Protein AF-A0A9X1XI75-F1 (afdb_monomer)

Radius of gyration: 16.12 Å; Cα contacts (8 Å, |Δi|>4): 250; chains: 1; bounding box: 49×29×41 Å

Foldseek 3Di:
DQVLLLVLFVQLQVQFPVVCCVVPVWTHHPNVSSVVSSVVSSCVSQVWDCDPPNFWTAHDPPGPAHWIKGWPDKDWAIPPDADQDWDDDPVVGDTDTAGATKIKTKMWIWHPDDDVNDIDIDIDIDMDGDDD

pLDDT: mean 87.55, std 10.11, range [53.0, 95.38]

Organism: NCBI:txid2878389

Sequence (132 aa):
MKNNLEFALHDSSLNIDVNKFLETGKVYFNKTAAASQFDSSLKYNFKLKDSKKQVDYDPQQGNFFKHPMKVLMIDYVDDSVPYPRIYTNAIYGINQTLYGPSALALIETKSSLPFIGKERTIRRFAVYEYKK

Structure (mmCIF, N/CA/C/O backbone):
data_AF-A0A9X1XI75-F1
#
_entry.id   AF-A0A9X1XI75-F1
#
loop_
_atom_site.group_PDB
_atom_site.id
_atom_site.type_symbol
_atom_site.label_atom_id
_atom_site.label_alt_id
_atom_site.label_comp_id
_atom_site.label_asym_id
_atom_site.label_entity_id
_atom_site.label_seq_id
_atom_site.pdbx_PDB_ins_code
_atom_site.Cartn_x
_atom_site.Cartn_y
_atom_site.Cartn_z
_atom_site.occupancy
_atom_site.B_iso_or_equiv
_atom_site.auth_seq_id
_atom_site.auth_comp_id
_atom_site.auth_asym_id
_atom_site.auth_atom_id
_atom_site.pdbx_PDB_model_num
ATOM 1 N N . MET A 1 1 ? -13.760 8.282 1.962 1.00 59.44 1 MET A N 1
ATOM 2 C CA . MET A 1 1 ? -12.819 7.141 2.093 1.00 59.44 1 MET A CA 1
ATOM 3 C C . MET A 1 1 ? -12.023 6.898 0.822 1.00 59.44 1 MET A C 1
ATOM 5 O O . MET A 1 1 ? -10.810 6.859 0.932 1.00 59.44 1 MET A O 1
ATOM 9 N N . LYS A 1 2 ? -12.661 6.754 -0.355 1.00 59.75 2 LYS A N 1
ATOM 10 C CA . LYS A 1 2 ? -11.951 6.495 -1.624 1.00 59.75 2 LYS A CA 1
ATOM 11 C C . LYS A 1 2 ? -10.847 7.530 -1.897 1.00 59.75 2 LYS A C 1
ATOM 13 O O . LYS A 1 2 ? -9.692 7.146 -1.985 1.00 59.75 2 LYS A O 1
ATOM 18 N N . ASN A 1 3 ? -11.198 8.815 -1.877 1.00 80.00 3 ASN A N 1
ATOM 19 C CA . ASN A 1 3 ? -10.272 9.891 -2.240 1.00 80.00 3 ASN A CA 1
ATOM 20 C C . ASN A 1 3 ? -9.065 9.979 -1.290 1.00 80.00 3 ASN A C 1
ATOM 22 O O . ASN A 1 3 ? -7.944 10.117 -1.742 1.00 80.00 3 ASN A O 1
ATOM 26 N N . ASN A 1 4 ? -9.267 9.821 0.021 1.00 87.94 4 ASN A N 1
ATOM 27 C CA . ASN A 1 4 ? -8.182 9.924 1.006 1.00 87.94 4 ASN A CA 1
ATOM 28 C C . ASN A 1 4 ? -7.150 8.790 0.876 1.00 87.94 4 ASN A C 1
ATOM 30 O O . ASN A 1 4 ? -5.964 9.017 1.100 1.00 87.94 4 ASN A O 1
ATOM 34 N N . LEU A 1 5 ? -7.600 7.580 0.517 1.00 91.19 5 LEU A N 1
ATOM 35 C CA . LEU A 1 5 ? -6.706 6.451 0.254 1.00 91.19 5 LEU A CA 1
ATOM 36 C C . LEU A 1 5 ? -5.983 6.618 -1.088 1.00 91.19 5 LEU A C 1
ATOM 38 O O . LEU A 1 5 ? -4.792 6.350 -1.170 1.00 91.19 5 LEU A O 1
ATOM 42 N N . GLU A 1 6 ? -6.685 7.100 -2.116 1.00 91.69 6 GLU A N 1
ATOM 43 C CA . GLU A 1 6 ? -6.084 7.421 -3.417 1.00 91.69 6 GLU A CA 1
ATOM 44 C C . GLU A 1 6 ? -5.026 8.529 -3.300 1.00 91.69 6 GLU A C 1
ATOM 46 O O . GLU A 1 6 ? -3.964 8.394 -3.893 1.00 91.69 6 GLU A O 1
ATOM 51 N N . PHE A 1 7 ? -5.246 9.564 -2.480 1.00 92.69 7 PHE A N 1
ATOM 52 C CA . PHE A 1 7 ? -4.231 10.589 -2.204 1.00 92.69 7 PHE A CA 1
ATOM 53 C C . PHE A 1 7 ? -3.013 10.027 -1.468 1.00 92.69 7 PHE A C 1
ATOM 55 O O . PHE A 1 7 ? -1.884 10.339 -1.828 1.00 92.69 7 PHE A O 1
ATOM 62 N N . ALA A 1 8 ? -3.217 9.150 -0.480 1.00 93.56 8 ALA A N 1
ATOM 63 C CA . ALA A 1 8 ? -2.091 8.503 0.193 1.00 93.56 8 ALA A CA 1
ATOM 64 C C . ALA A 1 8 ? -1.278 7.616 -0.768 1.00 93.56 8 ALA A C 1
ATOM 66 O O . ALA A 1 8 ? -0.052 7.581 -0.690 1.00 93.56 8 ALA A O 1
ATOM 67 N N . LEU A 1 9 ? -1.950 6.927 -1.698 1.00 94.56 9 LEU A N 1
ATOM 68 C CA . LEU A 1 9 ? -1.295 6.150 -2.751 1.00 94.56 9 LEU A CA 1
ATOM 69 C C . LEU A 1 9 ? -0.560 7.030 -3.763 1.00 94.56 9 LEU A C 1
ATOM 71 O O . LEU A 1 9 ? 0.551 6.679 -4.147 1.00 94.56 9 LEU A O 1
ATOM 75 N N . HIS A 1 10 ? -1.146 8.159 -4.159 1.00 94.31 10 HIS A N 1
ATOM 76 C CA . HIS A 1 10 ? -0.499 9.152 -5.015 1.00 94.31 10 HIS A CA 1
ATOM 77 C C . HIS A 1 10 ? 0.819 9.633 -4.397 1.00 94.31 10 HIS A C 1
ATOM 79 O O . HIS A 1 10 ? 1.871 9.511 -5.015 1.00 94.31 10 HIS A O 1
ATOM 85 N N . ASP A 1 11 ? 0.790 10.122 -3.155 1.00 93.56 11 ASP A N 1
ATOM 86 C CA . ASP A 1 11 ? 1.995 10.652 -2.502 1.00 93.56 11 ASP A CA 1
ATOM 87 C C . ASP A 1 11 ? 3.062 9.569 -2.338 1.00 93.56 11 ASP A C 1
ATOM 89 O O . ASP A 1 11 ? 4.256 9.800 -2.530 1.00 93.56 11 ASP A O 1
ATOM 93 N N . SER A 1 12 ? 2.620 8.355 -2.011 1.00 94.69 12 SER A N 1
ATOM 94 C CA . SER A 1 12 ? 3.483 7.189 -1.918 1.00 94.69 12 SER A CA 1
ATOM 95 C C . SER A 1 12 ? 4.158 6.863 -3.250 1.00 94.69 12 SER A C 1
ATOM 97 O O . SER A 1 12 ? 5.363 6.599 -3.271 1.00 94.69 12 SER A O 1
ATOM 99 N N . SER A 1 13 ? 3.418 6.933 -4.360 1.00 93.38 13 SER A N 1
ATOM 100 C CA . SER A 1 13 ? 3.926 6.569 -5.681 1.00 93.38 13 SER A CA 1
ATOM 101 C C . SER A 1 13 ? 5.037 7.504 -6.165 1.00 93.38 13 SER A C 1
ATOM 103 O O . SER A 1 13 ? 5.889 7.076 -6.934 1.00 93.38 13 SER A O 1
ATOM 105 N N . LEU A 1 14 ? 5.101 8.746 -5.674 1.00 93.25 14 LEU A N 1
ATOM 106 C CA . LEU A 1 14 ? 6.177 9.687 -6.012 1.00 93.25 14 LEU A CA 1
ATOM 107 C C . LEU A 1 14 ? 7.573 9.209 -5.573 1.00 93.25 14 LEU A C 1
ATOM 109 O O . LEU A 1 14 ? 8.580 9.716 -6.065 1.00 93.25 14 LEU A O 1
ATOM 113 N N . ASN A 1 15 ? 7.655 8.221 -4.677 1.00 94.50 15 ASN A N 1
ATOM 114 C CA . ASN A 1 15 ? 8.915 7.663 -4.191 1.00 94.50 15 ASN A CA 1
ATOM 115 C C . ASN A 1 15 ? 9.478 6.621 -5.163 1.00 94.50 15 ASN A C 1
ATOM 117 O O . ASN A 1 15 ? 9.458 5.410 -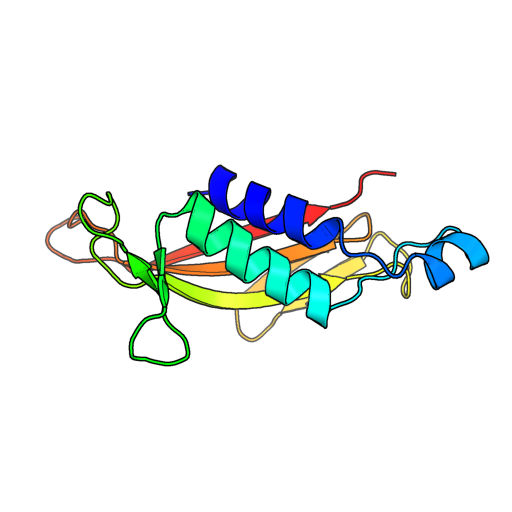4.911 1.00 94.50 15 ASN A O 1
ATOM 121 N N . ILE A 1 16 ? 10.002 7.111 -6.282 1.00 93.69 16 ILE A N 1
ATOM 122 C CA . ILE A 1 16 ? 10.681 6.300 -7.291 1.00 93.69 16 ILE A CA 1
ATOM 123 C C . ILE A 1 16 ? 12.197 6.271 -7.059 1.00 93.69 16 ILE A C 1
ATOM 125 O O . ILE A 1 16 ? 12.784 7.185 -6.482 1.00 93.69 16 ILE A O 1
ATOM 129 N N . ASP A 1 17 ? 12.843 5.210 -7.525 1.00 93.81 17 ASP A N 1
ATOM 130 C CA . ASP A 1 17 ? 14.293 5.124 -7.645 1.00 93.81 17 ASP A CA 1
ATOM 131 C C . ASP A 1 17 ? 14.738 6.015 -8.810 1.00 93.81 17 ASP A C 1
ATOM 133 O O . ASP A 1 17 ? 14.669 5.638 -9.984 1.00 93.81 17 ASP A O 1
ATOM 137 N N . VAL A 1 18 ? 15.149 7.236 -8.464 1.00 91.31 18 VAL A N 1
ATOM 138 C CA . VAL A 1 18 ? 15.540 8.271 -9.427 1.00 91.31 18 VAL A CA 1
ATOM 139 C C . VAL A 1 18 ? 16.714 7.811 -10.290 1.00 91.31 18 VAL A C 1
ATOM 141 O O . VAL A 1 18 ? 16.714 8.079 -11.488 1.00 91.31 18 VAL A O 1
ATOM 144 N N . ASN A 1 19 ? 17.673 7.071 -9.728 1.00 92.44 19 ASN A N 1
ATOM 145 C CA . ASN A 1 19 ? 18.836 6.605 -10.484 1.00 92.44 19 ASN A CA 1
ATOM 146 C C . ASN A 1 19 ? 18.401 5.628 -11.582 1.00 92.44 19 ASN A C 1
ATOM 148 O O . ASN A 1 19 ? 18.708 5.837 -12.755 1.00 92.44 19 ASN A O 1
ATOM 152 N N . LYS A 1 20 ? 17.579 4.629 -11.235 1.00 90.88 20 LYS A N 1
ATOM 153 C CA . LYS A 1 20 ? 17.040 3.687 -12.231 1.00 90.88 20 LYS A CA 1
ATOM 154 C C . LYS A 1 20 ? 16.151 4.363 -13.266 1.00 90.88 20 LYS A C 1
ATOM 156 O O . LYS A 1 20 ? 16.166 3.969 -14.435 1.00 90.88 20 LYS A O 1
ATOM 161 N N . PHE A 1 21 ? 15.368 5.355 -12.850 1.00 90.19 21 PHE A N 1
ATOM 162 C CA . PHE A 1 21 ? 14.525 6.109 -13.770 1.00 90.19 21 PHE A CA 1
ATOM 163 C C . PHE A 1 21 ? 15.364 6.871 -14.802 1.00 90.19 21 PHE A C 1
ATOM 165 O O . PHE A 1 21 ? 15.074 6.784 -15.992 1.00 90.19 21 PHE A O 1
ATOM 172 N N . LEU A 1 22 ? 16.433 7.549 -14.375 1.00 92.12 22 LEU A N 1
ATOM 173 C CA . LEU A 1 22 ? 17.332 8.281 -15.275 1.00 92.12 22 LEU A CA 1
ATOM 174 C C . LEU A 1 22 ? 18.083 7.357 -16.245 1.00 92.12 22 LEU A C 1
ATOM 176 O O . LEU A 1 22 ? 18.310 7.734 -17.391 1.00 92.12 22 LEU A O 1
ATOM 180 N N . GLU A 1 23 ? 18.436 6.146 -15.812 1.00 92.69 23 GLU A N 1
ATOM 181 C CA . GLU A 1 23 ? 19.152 5.170 -16.644 1.00 92.69 23 GLU A CA 1
ATOM 182 C C . GLU A 1 23 ? 18.257 4.476 -17.678 1.00 92.69 23 GLU A C 1
ATOM 184 O O . GLU A 1 23 ? 18.697 4.176 -18.787 1.00 92.69 23 GLU A O 1
ATOM 189 N N . THR A 1 24 ? 17.006 4.177 -17.318 1.00 90.75 24 THR A N 1
ATOM 190 C CA . THR A 1 24 ? 16.149 3.273 -18.109 1.00 90.75 24 THR A CA 1
ATOM 191 C C . THR A 1 24 ? 14.884 3.924 -18.661 1.00 90.75 24 THR A C 1
ATOM 193 O O . THR A 1 24 ? 14.199 3.313 -19.483 1.00 90.75 24 THR A O 1
ATOM 196 N N . GLY A 1 25 ? 14.526 5.119 -18.183 1.00 89.81 25 GLY A N 1
ATOM 197 C CA . GLY A 1 25 ? 13.238 5.766 -18.447 1.00 89.81 25 GLY A CA 1
ATOM 198 C C . GLY A 1 25 ? 12.030 5.016 -17.869 1.00 89.81 25 GLY A C 1
ATOM 199 O O . GLY A 1 25 ? 10.891 5.323 -18.218 1.00 89.81 25 GLY A O 1
ATOM 200 N N . LYS A 1 26 ? 12.257 4.004 -17.022 1.00 91.75 26 LYS A N 1
ATOM 201 C CA . LYS A 1 26 ? 11.226 3.135 -16.441 1.00 91.75 26 LYS A CA 1
ATOM 202 C C . LYS A 1 26 ? 11.002 3.459 -14.971 1.00 91.75 26 LYS A C 1
ATOM 204 O O . LYS A 1 26 ? 11.941 3.775 -14.241 1.00 91.75 26 LYS A O 1
ATOM 209 N N . VAL A 1 27 ? 9.756 3.340 -14.523 1.00 92.50 27 VAL A N 1
ATOM 210 C CA . VAL A 1 27 ? 9.392 3.618 -13.130 1.00 92.50 27 VAL A CA 1
ATOM 211 C C . VAL A 1 27 ? 9.710 2.408 -12.258 1.00 92.50 27 VAL A C 1
ATOM 213 O O . VAL A 1 27 ? 9.111 1.346 -12.419 1.00 92.50 27 VAL A O 1
ATOM 216 N N . TYR A 1 28 ? 10.611 2.593 -11.293 1.00 94.56 28 TYR A N 1
ATOM 217 C CA . TYR A 1 28 ? 10.890 1.642 -10.217 1.00 94.56 28 TYR A CA 1
ATOM 218 C C . TYR A 1 28 ? 10.610 2.304 -8.876 1.00 94.56 28 TYR A C 1
ATOM 220 O O . TYR A 1 28 ? 11.089 3.405 -8.635 1.00 94.56 28 TYR A O 1
ATOM 228 N N . PHE A 1 29 ? 9.857 1.653 -7.991 1.00 94.12 29 PHE A N 1
ATOM 229 C CA . PHE A 1 29 ? 9.525 2.224 -6.684 1.00 94.12 29 PHE A CA 1
ATOM 230 C C . PHE A 1 29 ? 10.601 1.916 -5.643 1.00 94.12 29 PHE A C 1
ATOM 232 O O . PHE A 1 29 ? 11.013 0.762 -5.484 1.00 94.12 29 PHE A O 1
ATOM 239 N N . ASN A 1 30 ? 10.979 2.918 -4.847 1.00 94.88 30 ASN A N 1
ATOM 240 C CA . ASN A 1 30 ? 11.671 2.672 -3.588 1.00 94.88 30 ASN A CA 1
ATOM 241 C C . ASN A 1 30 ? 10.629 2.240 -2.550 1.00 94.88 30 ASN A C 1
ATOM 243 O O . ASN A 1 30 ? 10.038 3.072 -1.868 1.00 94.88 30 ASN A O 1
ATOM 247 N N . LYS A 1 31 ? 10.386 0.928 -2.446 1.00 92.19 31 LYS A N 1
ATOM 248 C CA . LYS A 1 31 ? 9.289 0.367 -1.637 1.00 92.19 31 LYS A CA 1
ATOM 249 C C . LYS A 1 31 ? 9.331 0.800 -0.170 1.00 92.19 31 LYS A C 1
ATOM 251 O O . LYS A 1 31 ? 8.280 1.030 0.415 1.00 92.19 31 LYS A O 1
ATOM 256 N N . THR A 1 32 ? 10.520 0.948 0.412 1.00 93.19 32 THR A N 1
ATOM 257 C CA . THR A 1 32 ? 10.673 1.381 1.808 1.00 93.19 32 THR A CA 1
ATOM 258 C C . THR A 1 32 ? 10.269 2.844 1.984 1.00 93.19 32 THR A C 1
ATOM 260 O O . THR A 1 32 ? 9.466 3.159 2.863 1.00 93.19 32 THR A O 1
ATOM 263 N N . ALA A 1 33 ? 10.780 3.737 1.129 1.00 93.69 33 ALA A N 1
ATOM 264 C CA . ALA A 1 33 ? 10.422 5.156 1.169 1.00 93.69 33 ALA A CA 1
ATOM 265 C C . ALA A 1 33 ? 8.940 5.369 0.828 1.00 93.69 33 ALA A C 1
ATOM 267 O O . ALA A 1 33 ? 8.235 6.090 1.532 1.00 93.69 33 ALA A O 1
ATOM 268 N N . ALA A 1 34 ? 8.446 4.666 -0.192 1.00 94.19 34 ALA A N 1
ATOM 269 C CA . ALA A 1 34 ? 7.053 4.701 -0.604 1.00 94.19 34 ALA A CA 1
ATOM 270 C C . ALA A 1 34 ? 6.118 4.248 0.525 1.00 94.19 34 ALA A C 1
ATOM 272 O O . ALA A 1 34 ? 5.128 4.932 0.791 1.00 94.19 34 ALA A O 1
ATOM 273 N N . ALA A 1 35 ? 6.436 3.151 1.223 1.00 93.25 35 ALA A N 1
ATOM 274 C CA . ALA A 1 35 ? 5.622 2.656 2.333 1.00 93.25 35 ALA A CA 1
ATOM 275 C C . ALA A 1 35 ? 5.604 3.635 3.517 1.00 93.25 35 ALA A C 1
ATOM 277 O O . ALA A 1 35 ? 4.547 3.873 4.098 1.00 93.25 35 ALA A O 1
ATOM 278 N N . SER A 1 36 ? 6.746 4.254 3.833 1.00 93.44 36 SER A N 1
ATOM 279 C CA . SER A 1 36 ? 6.840 5.291 4.872 1.00 93.44 36 SER A CA 1
ATOM 280 C C . SER A 1 36 ? 6.013 6.539 4.524 1.00 93.44 36 SER A C 1
ATOM 282 O O . SER A 1 36 ? 5.279 7.078 5.360 1.00 93.44 36 SER A O 1
ATOM 284 N N . GLN A 1 37 ? 6.064 6.970 3.260 1.00 94.88 37 GLN A N 1
ATOM 285 C CA . GLN A 1 37 ? 5.257 8.091 2.783 1.00 94.88 37 GLN A CA 1
ATOM 286 C C . GLN A 1 37 ? 3.765 7.751 2.781 1.00 94.88 37 GLN A C 1
ATOM 288 O O . GLN A 1 37 ? 2.952 8.578 3.185 1.00 94.88 37 GLN A O 1
ATOM 293 N N . PHE A 1 38 ? 3.397 6.531 2.378 1.00 94.75 38 PHE A N 1
ATOM 294 C CA . PHE A 1 38 ? 2.014 6.066 2.450 1.00 94.75 38 PHE A CA 1
ATOM 295 C C . PHE A 1 38 ? 1.490 6.113 3.883 1.00 94.75 38 PHE A C 1
ATOM 297 O O . PHE A 1 38 ? 0.418 6.659 4.117 1.00 94.75 38 PHE A O 1
ATOM 304 N N . ASP A 1 39 ? 2.248 5.567 4.836 1.00 93.06 39 ASP A N 1
ATOM 305 C CA . ASP A 1 39 ? 1.911 5.563 6.260 1.00 93.06 39 ASP A CA 1
ATOM 306 C C . ASP A 1 39 ? 1.663 6.989 6.784 1.00 93.06 39 ASP A C 1
ATOM 308 O O . ASP A 1 39 ? 0.641 7.270 7.421 1.00 93.06 39 ASP A O 1
ATOM 312 N N . SER A 1 40 ? 2.550 7.918 6.423 1.00 92.81 40 SER A N 1
ATOM 313 C CA . SER A 1 40 ? 2.452 9.333 6.790 1.00 92.81 40 SER A CA 1
ATOM 314 C C . SER A 1 40 ? 1.228 10.017 6.165 1.00 92.81 40 SER A C 1
ATOM 316 O O . SER A 1 40 ? 0.419 10.617 6.883 1.00 92.81 40 SER A O 1
ATOM 318 N N . SER A 1 41 ? 1.036 9.887 4.848 1.00 92.88 41 SER A N 1
ATOM 319 C CA . SER A 1 41 ? -0.106 10.478 4.138 1.00 92.88 41 SER A CA 1
ATOM 320 C C . SER A 1 41 ? -1.434 9.854 4.567 1.00 92.88 41 SER A C 1
ATOM 322 O O . SER A 1 41 ? -2.433 10.562 4.696 1.00 92.88 41 SER A O 1
ATOM 324 N N . LEU A 1 42 ? -1.475 8.550 4.856 1.00 91.75 42 LEU A N 1
ATOM 325 C CA . LEU A 1 42 ? -2.673 7.875 5.354 1.00 91.75 42 LEU A CA 1
ATOM 326 C C . LEU A 1 42 ? -3.066 8.419 6.731 1.00 91.75 42 LEU A C 1
ATOM 328 O O . LEU A 1 42 ? -4.228 8.789 6.931 1.00 91.75 42 LEU A O 1
ATOM 332 N N . LYS A 1 43 ? -2.104 8.528 7.658 1.00 91.75 43 LYS A N 1
ATOM 333 C CA . LYS A 1 43 ? -2.335 9.112 8.987 1.00 91.75 43 LYS A CA 1
ATOM 334 C C . LYS A 1 43 ? -2.822 10.552 8.897 1.00 91.75 43 LYS A C 1
ATOM 336 O O . LYS A 1 43 ? -3.792 10.902 9.571 1.00 91.75 43 LYS A O 1
ATOM 341 N N . TYR A 1 44 ? -2.218 11.357 8.028 1.00 90.88 44 TYR A N 1
ATOM 342 C CA . TYR A 1 44 ? -2.636 12.738 7.801 1.00 90.88 44 TYR A CA 1
ATOM 343 C C . TYR A 1 44 ? -4.062 12.823 7.227 1.00 90.88 44 TYR A C 1
ATOM 345 O O . TYR A 1 44 ? -4.949 13.431 7.833 1.00 90.88 44 TYR A O 1
ATOM 353 N N . ASN A 1 45 ? -4.323 12.135 6.112 1.00 88.81 45 ASN A N 1
ATOM 354 C CA . ASN A 1 45 ? -5.590 12.219 5.377 1.00 88.81 45 ASN A CA 1
ATOM 355 C C . ASN A 1 45 ? -6.780 11.654 6.158 1.00 88.81 45 ASN A C 1
ATOM 357 O O . ASN A 1 45 ? -7.916 12.105 5.988 1.00 88.81 45 ASN A O 1
ATOM 361 N N . PHE A 1 46 ? -6.549 10.643 6.994 1.00 87.56 46 PHE A N 1
ATOM 362 C CA . PHE A 1 46 ? -7.593 10.034 7.813 1.00 87.56 46 PHE A CA 1
ATOM 363 C C . PHE A 1 46 ? -7.585 10.514 9.263 1.00 87.56 46 PHE A C 1
ATOM 365 O O . PHE A 1 46 ? -8.411 10.023 10.028 1.00 87.56 46 PHE A O 1
ATOM 372 N N . LYS A 1 47 ? -6.720 11.469 9.642 1.00 89.44 47 LYS A N 1
ATOM 373 C CA . LYS A 1 47 ? -6.534 11.930 11.032 1.00 89.44 47 LYS A CA 1
ATOM 374 C C . LYS A 1 47 ? -6.394 10.752 11.993 1.00 89.44 47 LYS A C 1
ATOM 376 O O . LYS A 1 47 ? -7.196 10.576 12.919 1.00 89.44 47 LYS A O 1
ATOM 381 N N . LEU A 1 48 ? -5.419 9.900 11.711 1.00 89.38 48 LEU A N 1
ATOM 382 C CA . LEU A 1 48 ? -5.118 8.713 12.496 1.00 89.38 48 LEU A CA 1
ATOM 383 C C . LEU A 1 48 ? -3.854 8.933 13.330 1.00 89.38 48 LEU A C 1
ATOM 385 O O . LEU A 1 48 ? -3.071 9.855 13.099 1.00 89.38 48 LEU A O 1
ATOM 389 N N . LYS A 1 49 ? -3.669 8.075 14.320 1.00 89.38 49 LYS A N 1
ATOM 390 C CA . LYS A 1 49 ? -2.445 7.944 15.107 1.00 89.38 49 LYS A CA 1
ATOM 391 C C . LYS A 1 49 ? -2.088 6.471 15.213 1.00 89.38 49 LYS A C 1
ATOM 393 O O . LYS A 1 49 ? -2.953 5.611 15.037 1.00 89.38 49 LYS A O 1
ATOM 398 N N . ASP A 1 50 ? -0.835 6.193 15.528 1.00 85.75 50 ASP A N 1
ATOM 399 C CA . ASP A 1 50 ? -0.396 4.823 15.762 1.00 85.75 50 ASP A CA 1
ATOM 400 C C . ASP A 1 50 ? -1.209 4.209 16.907 1.00 85.75 50 ASP A C 1
ATOM 402 O O . ASP A 1 50 ? -1.402 4.829 17.963 1.00 85.75 50 ASP A O 1
ATOM 406 N N . SER A 1 51 ? -1.740 3.007 16.681 1.00 80.88 51 SER A N 1
ATOM 407 C CA . SER A 1 51 ? -2.388 2.255 17.747 1.00 80.88 51 SER A CA 1
ATOM 408 C C . SER A 1 51 ? -1.336 1.602 18.636 1.00 80.88 51 SER A C 1
ATOM 410 O O . SER A 1 51 ? -0.217 1.296 18.223 1.00 80.88 51 SER A O 1
ATOM 412 N N . LYS A 1 52 ? -1.723 1.289 19.874 1.00 69.06 52 LYS A N 1
ATOM 413 C CA . LYS A 1 52 ? -0.910 0.437 20.761 1.00 69.06 52 LYS A CA 1
ATOM 414 C C . LYS A 1 52 ? -0.766 -0.995 20.225 1.00 69.06 52 LYS A C 1
ATOM 416 O O . LYS A 1 52 ? 0.076 -1.746 20.708 1.00 69.06 52 LYS A O 1
ATOM 421 N N . LYS A 1 53 ? -1.600 -1.387 19.256 1.00 64.25 53 LYS A N 1
ATOM 422 C CA . LYS A 1 53 ? -1.481 -2.640 18.507 1.00 64.25 53 LYS A CA 1
ATOM 423 C C . LYS A 1 53 ? -0.716 -2.345 17.216 1.00 64.25 53 LYS A C 1
ATOM 425 O O . LYS A 1 53 ? -1.206 -1.579 16.400 1.00 64.25 53 LYS A O 1
ATOM 430 N N . GLN A 1 54 ? 0.446 -2.975 17.031 1.00 53.00 54 GLN A N 1
ATOM 431 C CA . GLN A 1 54 ? 1.444 -2.700 15.975 1.00 53.00 54 GLN A CA 1
ATOM 432 C C . GLN A 1 54 ? 0.952 -2.715 14.507 1.00 53.00 54 GLN A C 1
ATOM 434 O O . GLN A 1 54 ? 1.742 -2.434 13.616 1.00 53.00 54 GLN A O 1
ATOM 439 N N . VAL A 1 55 ? -0.311 -3.048 14.228 1.00 60.41 55 VAL A N 1
ATOM 440 C CA . VAL A 1 55 ? -0.854 -3.224 12.863 1.00 60.41 55 VAL A CA 1
ATOM 441 C C . VAL A 1 55 ? -2.099 -2.355 12.614 1.00 60.41 55 VAL A C 1
ATOM 443 O O . VAL A 1 55 ? -2.691 -2.382 11.535 1.00 60.41 55 VAL A O 1
ATOM 446 N N . ASP A 1 56 ? -2.508 -1.573 13.615 1.00 79.62 56 ASP A N 1
ATOM 447 C CA . ASP A 1 56 ? -3.742 -0.798 13.585 1.00 79.62 56 ASP A CA 1
ATOM 448 C C . ASP A 1 56 ? -3.427 0.698 13.752 1.00 79.62 56 ASP A C 1
ATOM 450 O O . ASP A 1 56 ? -2.461 1.092 14.407 1.00 79.62 56 ASP A O 1
ATOM 454 N N . TYR A 1 57 ? -4.294 1.542 13.206 1.00 86.06 57 TYR A N 1
ATOM 455 C CA . TYR A 1 57 ? -4.286 2.982 13.415 1.00 86.06 57 TYR A CA 1
ATOM 456 C C . TYR A 1 57 ? -5.555 3.395 14.143 1.00 86.06 57 TYR A C 1
ATOM 458 O O . TYR A 1 57 ? -6.666 3.078 13.704 1.00 86.06 57 TYR A O 1
ATOM 466 N N . ASP A 1 58 ? -5.405 4.138 15.232 1.00 87.56 58 ASP A N 1
ATOM 467 C CA . ASP A 1 58 ? -6.545 4.658 15.974 1.00 87.56 58 ASP A CA 1
ATOM 468 C C . ASP A 1 58 ? -6.971 6.014 15.388 1.00 87.56 58 ASP A C 1
ATOM 470 O O . ASP A 1 58 ? -6.123 6.878 15.142 1.00 87.56 58 ASP A O 1
ATOM 474 N N . PRO A 1 59 ? -8.275 6.263 15.193 1.00 85.56 59 PRO A N 1
ATOM 475 C CA . PRO A 1 59 ? -8.759 7.597 14.871 1.00 85.56 59 PRO A CA 1
ATOM 476 C C . PRO A 1 59 ? -8.397 8.600 15.975 1.00 85.56 59 PRO A C 1
AT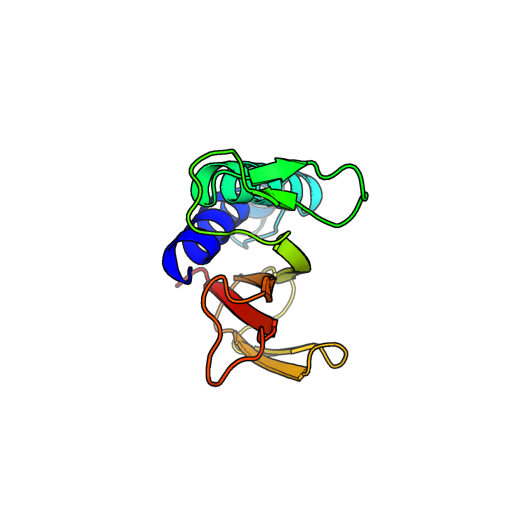OM 478 O O . PRO A 1 59 ? -8.493 8.309 17.171 1.00 85.56 59 PRO A O 1
ATOM 481 N N . GLN A 1 60 ? -7.990 9.806 15.585 1.00 86.00 60 GLN A N 1
ATOM 482 C CA .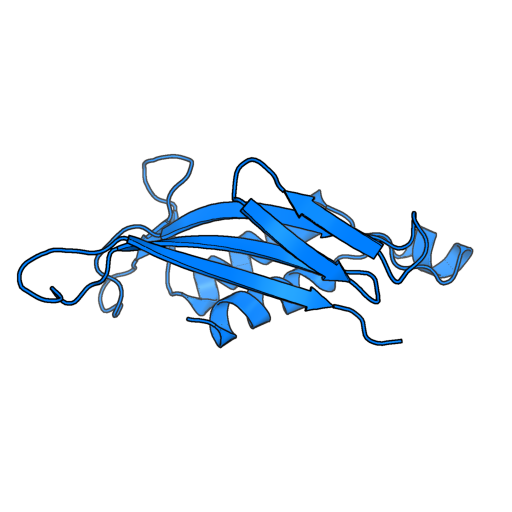 GLN A 1 60 ? -7.834 10.920 16.520 1.00 86.00 60 GLN A CA 1
ATOM 483 C C . GLN A 1 60 ? -9.197 11.370 17.081 1.00 86.00 60 GLN A C 1
ATOM 485 O O . GLN A 1 60 ? -10.256 11.056 16.533 1.00 86.00 60 GLN A O 1
ATOM 490 N N . GLN A 1 61 ? -9.190 12.115 18.191 1.00 77.12 61 GLN A N 1
ATOM 491 C CA . GLN A 1 61 ? -10.427 12.660 18.762 1.00 77.12 61 GLN A CA 1
ATOM 492 C C . GLN A 1 61 ? -11.131 13.597 17.764 1.00 77.12 61 GLN A C 1
ATOM 494 O O . GLN A 1 61 ? -10.482 14.332 17.024 1.00 77.12 61 GLN A O 1
ATOM 499 N N . GLY A 1 62 ? -12.466 13.554 17.732 1.00 73.50 62 GLY A N 1
ATOM 500 C CA . GLY A 1 62 ? -13.276 14.340 16.790 1.00 73.50 62 GLY A CA 1
ATOM 501 C C . GLY A 1 62 ? -13.322 13.783 15.361 1.00 73.50 62 GLY A C 1
ATOM 502 O O . GLY A 1 62 ? -13.841 14.442 14.462 1.00 73.50 62 GLY A O 1
ATOM 503 N N . ASN A 1 63 ? -12.790 12.580 15.129 1.00 77.75 63 ASN A N 1
ATOM 504 C CA . ASN A 1 63 ? -12.867 11.907 13.838 1.00 77.75 63 ASN A CA 1
ATOM 505 C C . ASN A 1 63 ? -14.250 11.265 13.610 1.00 77.75 63 ASN A C 1
ATOM 507 O O . ASN A 1 63 ? -14.916 10.816 14.543 1.00 77.75 63 ASN A O 1
ATOM 511 N N . PHE A 1 64 ? -14.672 11.194 12.347 1.00 76.25 64 PHE A N 1
ATOM 512 C CA . PHE A 1 64 ? -15.867 10.463 11.925 1.00 76.25 64 PHE A CA 1
ATOM 513 C C . PHE A 1 64 ? -15.733 8.946 12.150 1.00 76.25 64 PHE A C 1
ATOM 515 O O . PHE A 1 64 ? -16.718 8.252 12.431 1.00 76.25 64 PHE A O 1
ATOM 522 N N . PHE A 1 65 ? -14.515 8.412 12.025 1.00 79.69 65 PHE A N 1
ATOM 523 C CA . PHE A 1 65 ? -14.234 7.008 12.313 1.00 79.69 65 PHE A CA 1
ATOM 524 C C . PHE A 1 65 ? -14.171 6.781 13.823 1.00 79.69 65 PHE A C 1
ATOM 526 O O . PHE A 1 65 ? -13.450 7.477 14.532 1.00 79.69 65 PHE A O 1
ATOM 533 N N . LYS A 1 66 ? -14.922 5.787 14.307 1.00 81.75 66 LYS A N 1
ATOM 534 C CA . LYS A 1 66 ? -14.938 5.387 15.726 1.00 81.75 66 LYS A CA 1
ATOM 535 C C . LYS A 1 66 ? -14.121 4.131 16.014 1.00 81.75 66 LYS A C 1
ATOM 537 O O . LYS A 1 66 ? -13.941 3.764 17.170 1.00 81.75 66 LYS A O 1
ATOM 542 N N . HIS A 1 67 ? -13.648 3.465 14.966 1.00 86.06 67 HIS A N 1
ATOM 543 C CA . HIS A 1 67 ? -12.968 2.184 15.061 1.00 86.06 67 HIS A CA 1
ATOM 544 C C . HIS A 1 67 ? -11.576 2.260 14.442 1.00 86.06 67 HIS A C 1
ATOM 546 O O . HIS A 1 67 ? -11.372 3.060 13.524 1.00 86.06 67 HIS A O 1
ATOM 552 N N . PRO A 1 68 ? -10.643 1.406 14.897 1.00 88.25 68 PRO A N 1
ATOM 553 C CA . PRO A 1 68 ? -9.327 1.316 14.295 1.00 88.25 68 PRO A CA 1
ATOM 554 C C . PRO A 1 68 ? -9.401 1.026 12.794 1.00 88.25 68 PRO A C 1
ATOM 556 O O . PRO A 1 68 ? -10.299 0.321 12.312 1.00 88.25 68 PRO A O 1
ATOM 559 N N . MET A 1 69 ? -8.449 1.585 12.060 1.00 90.25 69 MET A N 1
ATOM 560 C CA . MET A 1 69 ? -8.207 1.280 10.658 1.00 90.25 69 MET A CA 1
ATOM 561 C C . MET A 1 69 ? -7.006 0.348 10.551 1.00 90.25 69 MET A C 1
ATOM 563 O O . MET A 1 69 ? -6.006 0.548 11.230 1.00 90.25 69 MET A O 1
ATOM 567 N N . LYS A 1 70 ? -7.097 -0.653 9.683 1.00 91.81 70 LYS A N 1
ATOM 568 C CA . LYS A 1 70 ? -6.020 -1.599 9.394 1.00 91.81 70 LYS A CA 1
ATOM 569 C C . LYS A 1 70 ? -5.592 -1.442 7.949 1.00 91.81 70 LYS A C 1
ATOM 571 O O . LYS A 1 70 ? -6.451 -1.362 7.070 1.00 91.81 70 LYS A O 1
ATOM 576 N N . VAL A 1 71 ? -4.290 -1.453 7.698 1.00 91.56 71 VAL A N 1
ATOM 577 C CA . VAL A 1 71 ? -3.747 -1.628 6.347 1.00 91.56 71 VAL A CA 1
ATOM 578 C C . VAL A 1 71 ? -3.507 -3.120 6.166 1.00 91.56 71 VAL A C 1
ATOM 580 O O . VAL A 1 71 ? -2.621 -3.697 6.784 1.00 91.56 71 VAL A O 1
ATOM 583 N N . LEU A 1 72 ? -4.350 -3.764 5.362 1.00 92.31 72 LEU A N 1
ATOM 584 C CA . LEU A 1 72 ? -4.259 -5.201 5.096 1.00 92.31 72 LEU A CA 1
ATOM 585 C C . LEU A 1 72 ? -3.192 -5.514 4.044 1.00 92.31 72 LEU A C 1
ATOM 587 O O . LEU A 1 72 ? -2.591 -6.588 4.051 1.00 92.31 72 LEU A O 1
ATOM 591 N N . MET A 1 73 ? -2.985 -4.586 3.114 1.00 92.69 73 MET A N 1
ATOM 592 C CA . MET A 1 73 ? -2.034 -4.727 2.024 1.00 92.69 73 MET A CA 1
ATOM 593 C C . MET A 1 73 ? -1.585 -3.349 1.559 1.00 92.69 73 MET A C 1
ATOM 595 O O . MET A 1 73 ? -2.408 -2.443 1.412 1.00 92.69 73 MET A O 1
ATOM 599 N N . ILE A 1 74 ? -0.299 -3.256 1.249 1.00 93.75 74 ILE A N 1
ATOM 600 C CA . ILE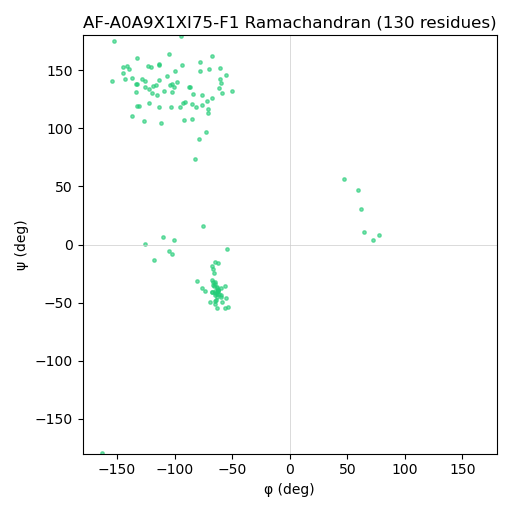 A 1 74 ? 0.252 -2.276 0.327 1.00 93.75 74 ILE A CA 1
ATOM 601 C C . ILE A 1 74 ? 1.189 -2.993 -0.638 1.00 93.75 74 ILE A C 1
ATOM 603 O O . ILE A 1 74 ? 1.930 -3.887 -0.225 1.00 93.75 74 ILE A O 1
ATOM 607 N N . ASP A 1 75 ? 1.126 -2.644 -1.916 1.00 94.62 75 ASP A N 1
ATOM 608 C CA . ASP A 1 75 ? 1.994 -3.222 -2.932 1.00 94.62 75 ASP A CA 1
ATOM 609 C C . ASP A 1 75 ? 2.370 -2.189 -3.995 1.00 94.62 75 ASP A C 1
ATOM 611 O O . ASP A 1 75 ? 1.634 -1.234 -4.258 1.00 94.62 75 ASP A O 1
ATOM 615 N N . TYR A 1 76 ? 3.530 -2.409 -4.603 1.00 94.75 76 TYR A N 1
ATOM 616 C CA . TYR A 1 76 ? 4.119 -1.550 -5.618 1.00 94.75 76 TYR A CA 1
ATOM 617 C C . TYR A 1 76 ? 4.538 -2.394 -6.806 1.00 94.75 76 TYR A C 1
ATOM 619 O O . TYR A 1 76 ? 5.395 -3.281 -6.711 1.00 94.75 76 TYR A O 1
ATOM 627 N N . VAL A 1 77 ? 3.927 -2.075 -7.932 1.00 94.69 77 VAL A N 1
ATOM 628 C CA . VAL A 1 77 ? 4.040 -2.786 -9.192 1.00 94.69 77 VAL A CA 1
ATOM 629 C C . VAL A 1 77 ? 4.787 -1.872 -10.157 1.00 94.69 77 VAL A C 1
ATOM 631 O O . VAL A 1 77 ? 4.235 -0.884 -10.612 1.00 94.69 77 VAL A O 1
ATOM 634 N N . ASP A 1 78 ? 6.062 -2.159 -10.409 1.00 93.88 78 ASP A N 1
ATOM 635 C CA . ASP A 1 78 ? 6.975 -1.335 -11.217 1.00 93.88 78 ASP A CA 1
ATOM 636 C C . ASP A 1 78 ? 7.048 -1.779 -12.695 1.00 93.88 78 ASP A C 1
ATOM 638 O O . ASP A 1 78 ? 6.406 -2.745 -13.113 1.00 93.88 78 ASP A O 1
ATOM 642 N N . ASP A 1 79 ? 7.839 -1.077 -13.507 1.00 93.75 79 ASP A N 1
ATOM 643 C CA . ASP A 1 79 ? 8.089 -1.383 -14.928 1.00 93.75 79 ASP A CA 1
ATOM 644 C C . ASP A 1 79 ? 9.045 -2.584 -15.153 1.00 93.75 79 ASP A C 1
ATOM 646 O O . ASP A 1 79 ? 9.568 -2.774 -16.259 1.00 93.75 79 ASP A O 1
ATOM 650 N N . SER A 1 80 ? 9.286 -3.423 -14.135 1.00 89.44 80 SER A N 1
ATOM 651 C CA . SER A 1 80 ? 10.082 -4.653 -14.305 1.00 89.44 80 SER A CA 1
ATOM 652 C C . SER A 1 80 ? 9.402 -5.689 -15.208 1.00 89.44 80 SER A C 1
ATOM 654 O O . SER A 1 80 ? 10.077 -6.545 -15.778 1.00 89.44 80 SER A O 1
ATOM 656 N N . VAL A 1 81 ? 8.077 -5.601 -15.370 1.00 87.56 81 VAL A N 1
ATOM 657 C CA . VAL A 1 81 ? 7.260 -6.509 -16.186 1.00 87.56 81 VAL A CA 1
ATOM 658 C C . VAL A 1 81 ? 6.401 -5.691 -17.160 1.00 87.56 81 VAL A C 1
ATOM 660 O O . VAL A 1 81 ? 5.911 -4.632 -16.767 1.00 87.56 81 VAL A O 1
ATOM 663 N N . PRO A 1 82 ? 6.182 -6.159 -18.405 1.00 90.75 82 PRO A N 1
ATOM 664 C CA . PRO A 1 82 ? 5.338 -5.464 -19.376 1.00 90.75 82 PRO A CA 1
ATOM 665 C C . PRO A 1 82 ? 3.881 -5.280 -18.923 1.00 90.75 82 PRO A C 1
ATOM 667 O O . PRO A 1 82 ? 3.332 -6.110 -18.197 1.00 90.75 82 PRO A O 1
ATOM 670 N N . TYR A 1 83 ? 3.257 -4.214 -19.427 1.00 93.00 83 TYR A N 1
ATOM 671 C CA . TYR A 1 83 ? 1.835 -3.897 -19.272 1.00 93.00 83 TYR A CA 1
ATOM 672 C C . TYR A 1 83 ? 1.108 -3.987 -20.629 1.00 93.00 83 TYR A C 1
ATOM 674 O O . TYR A 1 83 ? 1.752 -3.786 -21.661 1.00 93.00 83 TYR A O 1
ATOM 682 N N . PRO A 1 84 ? -0.215 -4.243 -20.657 1.00 94.62 84 PRO A N 1
ATOM 683 C CA . PRO A 1 84 ? -1.080 -4.496 -19.507 1.00 94.62 84 PRO A CA 1
ATOM 684 C C . PRO A 1 84 ? -0.803 -5.853 -18.852 1.00 94.62 84 PRO A C 1
ATOM 686 O O . PRO A 1 84 ? -0.388 -6.803 -19.514 1.00 94.62 84 PRO A O 1
ATOM 689 N N . ARG A 1 85 ? -1.048 -5.954 -17.543 1.00 93.38 85 ARG A N 1
ATOM 690 C CA . ARG A 1 85 ? -0.892 -7.207 -16.791 1.00 93.38 85 ARG A CA 1
ATOM 691 C C . ARG A 1 85 ? -2.005 -7.401 -15.778 1.00 93.38 85 ARG A C 1
ATOM 693 O O . ARG A 1 85 ? -2.534 -6.440 -15.225 1.00 93.38 85 ARG A O 1
ATOM 700 N N . ILE A 1 86 ? -2.311 -8.660 -15.488 1.00 94.25 86 ILE A N 1
ATOM 701 C CA . ILE A 1 86 ? -3.249 -9.008 -14.424 1.00 94.25 86 ILE A CA 1
ATOM 702 C C . ILE A 1 86 ? -2.483 -9.048 -13.103 1.00 94.25 86 ILE A C 1
ATOM 704 O O . ILE A 1 86 ? -1.534 -9.811 -12.933 1.00 94.25 86 ILE A O 1
ATOM 708 N N . TYR A 1 87 ? -2.905 -8.214 -12.163 1.00 94.06 87 TYR A N 1
ATOM 709 C CA . TYR A 1 87 ? -2.491 -8.268 -10.775 1.00 94.06 87 TYR A CA 1
ATOM 710 C C . TYR A 1 87 ? -3.480 -9.110 -9.977 1.00 94.06 87 TYR A C 1
ATOM 712 O O . TYR A 1 87 ? -4.671 -8.793 -9.904 1.00 94.06 87 TYR A O 1
ATOM 720 N N . THR A 1 88 ? -2.969 -10.160 -9.339 1.00 93.94 88 THR A N 1
ATOM 721 C CA . THR A 1 88 ? -3.759 -11.029 -8.471 1.00 93.94 88 THR A CA 1
ATOM 722 C C . THR A 1 88 ? -3.187 -11.070 -7.066 1.00 93.94 88 THR A C 1
ATOM 724 O O . THR A 1 88 ? -1.995 -11.316 -6.890 1.00 93.94 88 THR A O 1
ATOM 727 N N . ASN A 1 89 ? -4.050 -10.940 -6.063 1.00 92.94 89 ASN A N 1
ATOM 728 C CA . ASN A 1 89 ? -3.716 -11.280 -4.686 1.00 92.94 89 ASN A CA 1
ATOM 729 C C . ASN A 1 89 ? -4.769 -12.249 -4.140 1.00 92.94 89 ASN A C 1
ATOM 731 O O . ASN A 1 89 ? -5.896 -11.850 -3.846 1.00 92.94 89 ASN A O 1
ATOM 735 N N . ALA A 1 90 ? -4.392 -13.524 -4.014 1.00 90.69 90 ALA A N 1
ATOM 736 C CA . ALA A 1 90 ? -5.299 -14.593 -3.599 1.00 90.69 90 ALA A CA 1
ATOM 737 C C . ALA A 1 90 ? -5.761 -14.462 -2.138 1.00 90.69 90 ALA A C 1
ATOM 739 O O . ALA A 1 90 ? -6.889 -14.830 -1.828 1.00 90.69 90 ALA A O 1
ATOM 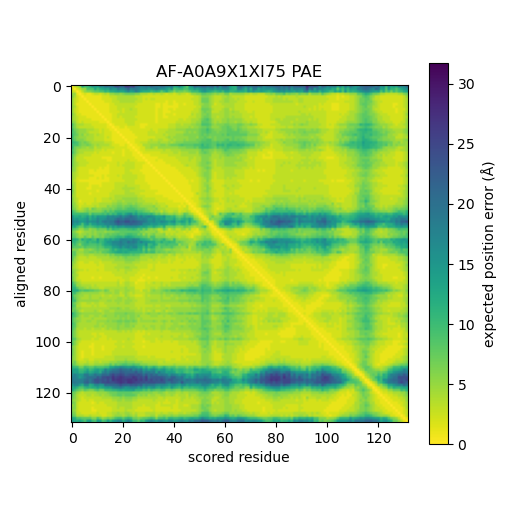740 N N . ILE A 1 91 ? -4.928 -13.890 -1.259 1.00 92.88 91 ILE A N 1
ATOM 741 C CA . ILE A 1 91 ? -5.241 -13.708 0.170 1.00 92.88 91 ILE A CA 1
ATOM 742 C C . ILE A 1 91 ? -6.463 -12.799 0.337 1.00 92.88 91 ILE A C 1
ATOM 744 O O . ILE A 1 91 ? -7.330 -13.057 1.171 1.00 92.88 91 ILE A O 1
ATOM 748 N N . TYR A 1 92 ? -6.552 -11.751 -0.484 1.00 91.31 92 TYR A N 1
ATOM 749 C CA . TYR A 1 92 ? -7.623 -10.758 -0.411 1.00 91.31 92 TYR A CA 1
ATOM 750 C C . TYR A 1 92 ? -8.607 -10.805 -1.587 1.00 91.31 92 TYR A C 1
ATOM 752 O O . TYR A 1 92 ? -9.483 -9.945 -1.677 1.00 91.31 92 TYR A O 1
ATOM 760 N N . GLY A 1 93 ? -8.480 -11.795 -2.476 1.00 90.75 93 GLY A N 1
ATOM 761 C CA . GLY A 1 93 ? -9.347 -11.962 -3.646 1.00 90.75 93 GLY A CA 1
ATOM 762 C C . GLY A 1 93 ? -9.281 -10.797 -4.640 1.00 90.75 93 GLY A C 1
ATOM 763 O O . GLY A 1 93 ? -10.282 -10.482 -5.280 1.00 90.75 93 GLY A O 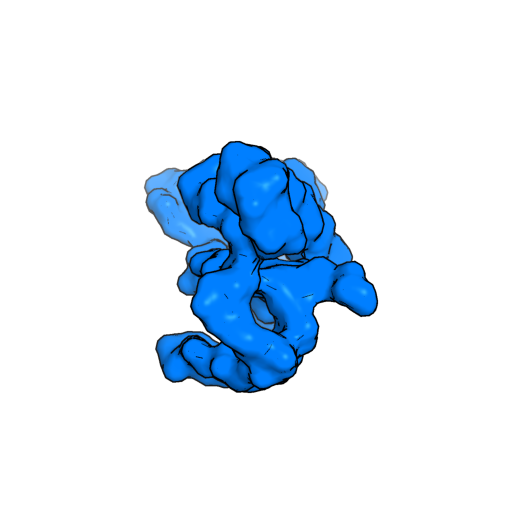1
ATOM 764 N N . ILE A 1 94 ? -8.135 -10.119 -4.749 1.00 91.75 94 ILE A N 1
ATOM 765 C CA . ILE A 1 94 ? -7.962 -8.992 -5.674 1.00 91.75 94 ILE A CA 1
ATOM 766 C C . ILE A 1 94 ? -7.614 -9.542 -7.054 1.00 91.75 94 ILE A C 1
ATOM 768 O O . ILE A 1 94 ? -6.683 -10.336 -7.184 1.00 91.75 94 ILE A O 1
ATOM 772 N N . ASN A 1 95 ? -8.340 -9.081 -8.070 1.00 94.00 95 ASN A N 1
ATOM 773 C CA . ASN A 1 95 ? -8.056 -9.316 -9.480 1.00 94.00 95 ASN A CA 1
ATOM 774 C C . ASN A 1 95 ? -8.257 -7.994 -10.232 1.00 94.00 95 ASN A C 1
ATOM 776 O O . ASN A 1 95 ? -9.377 -7.483 -10.295 1.00 94.00 95 ASN A O 1
ATOM 780 N N . GLN A 1 96 ? -7.167 -7.403 -10.717 1.00 92.75 96 GLN A N 1
ATOM 781 C CA . GLN A 1 96 ? -7.177 -6.123 -11.423 1.00 92.75 96 GLN A CA 1
ATOM 782 C C . GLN A 1 96 ? -6.278 -6.162 -12.645 1.00 92.75 96 GLN A C 1
ATOM 784 O O . GLN A 1 96 ? -5.201 -6.748 -12.609 1.00 92.75 96 GLN A O 1
ATOM 789 N N . THR A 1 97 ? -6.697 -5.488 -13.711 1.00 94.75 97 THR A N 1
ATOM 790 C CA . THR A 1 97 ? -5.819 -5.235 -14.856 1.00 94.75 97 THR A CA 1
ATOM 791 C C . THR A 1 97 ? -5.108 -3.912 -14.630 1.00 94.75 97 THR A C 1
ATOM 793 O O . THR A 1 97 ? -5.768 -2.893 -14.447 1.00 94.75 97 THR A O 1
ATOM 796 N N . LEU A 1 98 ? -3.780 -3.949 -14.628 1.00 94.62 98 LEU A N 1
ATOM 797 C CA . LEU A 1 98 ? -2.927 -2.769 -14.554 1.00 94.62 98 LEU A CA 1
ATOM 798 C C . LEU A 1 98 ? -2.422 -2.443 -15.957 1.00 94.62 98 LEU A C 1
ATOM 800 O O . LEU A 1 98 ? -1.982 -3.352 -16.668 1.00 94.62 98 LEU A O 1
ATOM 804 N N . TYR A 1 99 ? -2.458 -1.172 -16.340 1.00 94.75 99 TYR A N 1
ATOM 805 C CA . TYR A 1 99 ? -1.943 -0.670 -17.619 1.00 94.75 99 TYR A CA 1
ATOM 806 C C . TYR A 1 99 ? -0.615 0.076 -17.466 1.00 94.75 99 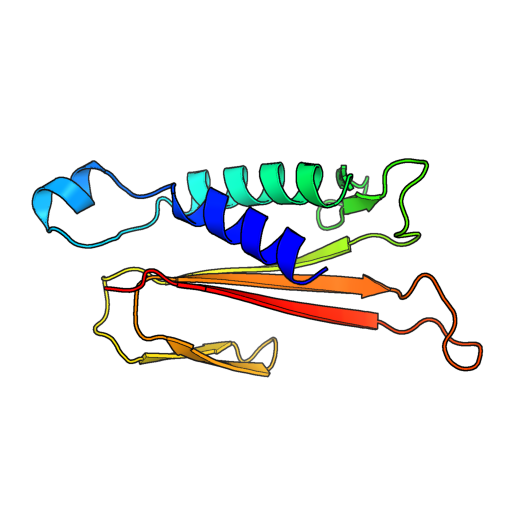TYR A C 1
ATOM 808 O O . TYR A 1 99 ? 0.023 0.406 -18.465 1.00 94.75 99 TYR A O 1
ATOM 816 N N . GLY A 1 100 ? -0.157 0.276 -16.232 1.00 94.25 100 GLY A N 1
ATOM 817 C CA . GLY A 1 100 ? 1.134 0.878 -15.954 1.00 94.25 100 GLY A CA 1
ATOM 818 C C . GLY A 1 100 ? 1.616 0.637 -14.526 1.00 94.25 100 GLY A C 1
ATOM 819 O O . GLY A 1 100 ? 0.928 -0.006 -13.720 1.00 94.25 100 GLY A O 1
ATOM 820 N N . PRO A 1 101 ? 2.804 1.173 -14.199 1.00 94.88 101 PRO A N 1
ATOM 821 C CA . PRO A 1 101 ? 3.336 1.163 -12.848 1.00 94.88 101 PRO A CA 1
ATOM 822 C C . PRO A 1 101 ? 2.306 1.687 -11.854 1.00 94.88 101 PRO A C 1
ATOM 824 O O . PRO A 1 101 ? 1.675 2.716 -12.092 1.00 94.88 101 PRO A O 1
ATOM 827 N N . SER A 1 102 ? 2.114 0.967 -10.756 1.00 95.00 102 SER A N 1
ATOM 828 C CA . SER A 1 102 ? 0.986 1.193 -9.858 1.00 95.00 102 SER A CA 1
ATOM 829 C C . SER A 1 102 ? 1.354 1.005 -8.393 1.00 95.00 102 SER A C 1
ATOM 831 O O . SER A 1 102 ? 2.072 0.071 -8.035 1.00 95.00 102 SER A O 1
ATOM 833 N N . ALA A 1 103 ? 0.783 1.851 -7.540 1.00 95.38 103 ALA A N 1
ATOM 834 C CA . ALA A 1 103 ? 0.709 1.647 -6.099 1.00 95.38 103 ALA A CA 1
ATOM 835 C C . ALA A 1 103 ? -0.705 1.170 -5.735 1.00 95.38 103 ALA A C 1
ATOM 837 O O . ALA A 1 103 ? -1.703 1.755 -6.166 1.00 95.38 103 ALA A O 1
ATOM 838 N N . LEU A 1 104 ? -0.804 0.103 -4.947 1.00 95.00 104 LEU A N 1
ATOM 839 C CA . LEU A 1 104 ? -2.068 -0.527 -4.568 1.00 95.00 104 LEU A CA 1
ATOM 840 C C . LEU A 1 104 ? -2.151 -0.625 -3.047 1.00 95.00 104 LEU A C 1
ATOM 842 O O . LEU A 1 104 ? -1.161 -0.946 -2.394 1.00 95.00 104 LEU A O 1
ATOM 846 N N . ALA A 1 105 ? -3.332 -0.393 -2.476 1.00 94.81 105 ALA A N 1
ATOM 847 C CA . ALA A 1 105 ? -3.555 -0.609 -1.049 1.00 94.81 105 ALA A CA 1
ATOM 848 C C . ALA A 1 105 ? -4.960 -1.127 -0.746 1.00 94.81 105 ALA A C 1
ATOM 850 O O . ALA A 1 105 ? -5.946 -0.767 -1.398 1.00 94.81 105 ALA A O 1
ATOM 851 N N . LEU A 1 106 ? -5.043 -1.940 0.305 1.00 93.94 106 LEU A N 1
ATOM 852 C CA . LEU A 1 106 ? -6.283 -2.423 0.897 1.00 93.94 106 LEU A CA 1
ATOM 853 C C . LEU A 1 106 ? -6.331 -2.016 2.366 1.00 93.94 106 LEU A C 1
ATOM 855 O O . LEU A 1 106 ? -5.477 -2.420 3.156 1.00 93.94 106 LEU A O 1
ATOM 859 N N . ILE A 1 107 ? -7.371 -1.276 2.739 1.00 92.44 107 ILE A N 1
ATOM 860 C CA . ILE A 1 107 ? -7.651 -0.924 4.132 1.00 92.44 107 ILE A CA 1
ATOM 861 C C . ILE A 1 107 ? -8.938 -1.579 4.624 1.00 92.44 107 ILE A C 1
ATOM 863 O O . ILE A 1 107 ? -9.855 -1.866 3.847 1.00 92.44 107 ILE A O 1
ATOM 867 N N . GLU A 1 108 ? -9.024 -1.760 5.934 1.00 91.94 108 GLU A N 1
ATOM 868 C CA . GLU A 1 108 ? -10.188 -2.293 6.629 1.00 91.94 108 GLU A CA 1
ATOM 869 C C . GLU A 1 108 ? -10.523 -1.437 7.852 1.00 91.94 108 GLU A C 1
ATOM 871 O O . GLU A 1 108 ? -9.644 -1.018 8.600 1.00 91.94 108 GLU A O 1
ATOM 876 N N . THR A 1 109 ? -11.806 -1.172 8.074 1.00 89.94 109 THR A N 1
ATOM 877 C CA . THR A 1 109 ? -12.303 -0.585 9.325 1.00 89.94 109 THR A CA 1
ATOM 878 C C . THR A 1 109 ? -13.749 -1.016 9.563 1.00 89.94 109 THR A C 1
ATOM 880 O O . THR A 1 109 ? -14.351 -1.677 8.719 1.00 89.94 109 THR A O 1
ATOM 883 N N . LYS A 1 110 ? -14.338 -0.656 10.700 1.00 87.44 110 LYS A N 1
ATOM 884 C CA . LYS A 1 110 ? -15.753 -0.916 10.999 1.00 87.44 110 LYS A CA 1
ATOM 885 C C . LYS A 1 110 ? -16.610 0.326 10.757 1.00 87.44 110 LYS A C 1
ATOM 887 O O . LYS A 1 110 ? -16.148 1.454 10.925 1.00 87.44 110 LYS A O 1
ATOM 892 N N . SER A 1 111 ? -17.870 0.125 10.379 1.00 79.69 111 SER A N 1
ATOM 893 C CA . SER A 1 111 ? -18.827 1.214 10.180 1.00 79.69 111 SER A CA 1
ATOM 894 C C . SER A 1 111 ? -19.170 1.913 11.501 1.00 79.69 111 SER A C 1
ATOM 896 O O . SER A 1 111 ? -19.652 1.277 12.430 1.00 79.69 111 SER A O 1
ATOM 898 N N . SER A 1 112 ? -19.005 3.240 11.560 1.00 69.69 112 SER A N 1
ATOM 899 C CA . SER A 1 112 ? -19.402 4.047 12.730 1.00 69.69 112 SER A CA 1
ATOM 900 C C . SER A 1 112 ? -20.923 4.101 12.953 1.00 69.69 112 SER A C 1
ATOM 902 O O . SER A 1 112 ? -21.366 4.479 14.037 1.00 69.69 112 SER A O 1
ATOM 904 N N . LEU A 1 113 ? -21.719 3.775 11.925 1.00 68.50 113 LEU A N 1
ATOM 905 C CA . LEU A 1 113 ? -23.178 3.692 11.988 1.00 68.50 113 LEU A CA 1
ATOM 906 C C . LEU A 1 113 ? -23.619 2.222 11.900 1.00 68.50 113 LEU A C 1
ATOM 908 O O . LEU A 1 113 ? -23.145 1.506 11.008 1.00 68.50 113 LEU A O 1
ATOM 912 N N . PRO A 1 114 ? -24.521 1.763 12.784 1.00 59.66 114 PRO A N 1
ATOM 913 C CA . PRO A 1 114 ? -25.094 0.431 12.687 1.00 59.66 114 PRO A CA 1
ATOM 914 C C . PRO A 1 114 ? -26.048 0.368 11.490 1.00 59.66 114 PRO A C 1
ATOM 916 O O . PRO A 1 114 ? -27.083 1.030 11.467 1.00 59.66 114 PRO A O 1
ATOM 919 N N . PHE A 1 115 ? -25.730 -0.464 10.499 1.00 57.62 115 PHE A N 1
ATOM 920 C CA . PHE A 1 115 ? -26.700 -0.856 9.478 1.00 57.62 115 PHE A CA 1
ATOM 921 C C . PHE A 1 115 ? -27.500 -2.032 10.040 1.00 57.62 115 PHE A C 1
ATOM 923 O O . PHE A 1 115 ? -26.967 -3.133 10.172 1.00 57.62 115 PHE A O 1
ATOM 930 N N . ILE A 1 116 ? -28.772 -1.804 10.386 1.00 61.84 116 ILE A N 1
ATOM 931 C CA . ILE A 1 116 ? -29.669 -2.836 10.943 1.00 61.84 116 ILE A CA 1
ATOM 932 C C . ILE A 1 116 ? -29.106 -3.418 12.262 1.00 61.84 116 ILE A C 1
ATOM 934 O O . ILE A 1 116 ? -28.988 -4.627 12.444 1.00 61.84 116 ILE A O 1
ATOM 938 N N . GLY A 1 117 ? -28.670 -2.542 13.176 1.00 60.53 117 GLY A N 1
ATOM 939 C CA . GLY A 1 117 ? -28.241 -2.927 14.529 1.00 60.53 117 GLY A CA 1
ATOM 940 C C . GLY A 1 117 ? -26.894 -3.656 14.638 1.00 60.53 117 GLY A C 1
ATOM 941 O O . GLY A 1 117 ? -26.519 -4.041 15.742 1.00 60.53 117 GLY A O 1
ATOM 942 N N . LYS A 1 118 ? -26.149 -3.843 13.538 1.00 64.31 118 LYS A N 1
ATOM 943 C CA . LYS A 1 118 ? -24.822 -4.484 13.555 1.00 64.31 118 LYS A CA 1
ATOM 944 C C . LYS A 1 118 ? -23.760 -3.602 12.902 1.00 64.31 118 LYS A C 1
ATOM 946 O O . LYS A 1 118 ? -23.973 -3.037 11.828 1.00 64.31 118 LYS A O 1
ATOM 951 N N . GLU A 1 119 ? -22.601 -3.513 13.550 1.00 74.31 119 GLU A N 1
ATOM 952 C CA . GLU A 1 119 ? -21.380 -2.987 12.936 1.00 74.31 119 GLU A CA 1
ATOM 953 C C . GLU A 1 119 ? -20.996 -3.878 11.748 1.00 74.31 119 GLU A C 1
ATOM 955 O O . GLU A 1 119 ? -21.015 -5.108 11.858 1.00 74.31 119 GLU A O 1
ATOM 960 N N . ARG A 1 120 ? -20.635 -3.275 10.612 1.00 82.25 120 ARG A N 1
ATOM 961 C CA . ARG A 1 120 ? -20.114 -4.015 9.456 1.00 82.25 120 ARG A CA 1
ATOM 962 C C . ARG A 1 120 ? -18.662 -3.657 9.204 1.00 82.25 120 ARG A C 1
ATOM 964 O O . ARG A 1 120 ? -18.272 -2.495 9.304 1.00 82.25 120 ARG A O 1
ATOM 971 N N . THR A 1 121 ? -17.879 -4.658 8.824 1.00 87.44 121 THR A N 1
ATOM 972 C CA . THR A 1 121 ? -16.525 -4.451 8.317 1.00 87.44 121 THR A CA 1
ATOM 973 C C . THR A 1 121 ? -16.598 -3.845 6.919 1.00 87.44 121 THR A C 1
ATOM 975 O O . THR A 1 121 ? -17.224 -4.397 6.016 1.00 87.44 121 THR A O 1
ATOM 978 N N . ILE A 1 122 ? -15.954 -2.699 6.748 1.00 88.06 122 ILE A N 1
ATOM 979 C CA . ILE A 1 122 ? -15.784 -1.994 5.486 1.00 88.06 122 ILE A CA 1
ATOM 980 C C . ILE A 1 122 ? -14.354 -2.246 5.023 1.00 88.06 122 ILE A C 1
ATOM 982 O O . ILE A 1 122 ? -13.399 -1.838 5.683 1.00 88.06 122 ILE A O 1
ATOM 986 N N . ARG A 1 123 ? -14.215 -2.883 3.860 1.00 91.00 123 ARG A N 1
ATOM 987 C CA . ARG A 1 123 ? -12.940 -3.009 3.152 1.00 91.00 123 ARG A CA 1
ATOM 988 C C . ARG A 1 123 ? -12.910 -2.051 1.982 1.00 91.00 123 ARG A C 1
ATOM 990 O O . ARG A 1 123 ? -13.897 -1.924 1.252 1.00 91.00 123 ARG A O 1
ATOM 997 N N . ARG A 1 124 ? -11.776 -1.386 1.787 1.00 91.12 124 ARG A N 1
ATOM 998 C CA . ARG A 1 124 ? -11.579 -0.502 0.645 1.00 91.12 124 ARG A CA 1
ATOM 999 C C . ARG A 1 124 ? -10.248 -0.770 -0.021 1.00 91.12 124 ARG A C 1
ATOM 1001 O O . ARG A 1 124 ? -9.202 -0.592 0.586 1.00 91.12 124 ARG A O 1
ATOM 1008 N N . PHE A 1 125 ? -10.336 -1.158 -1.283 1.00 93.38 125 PHE A N 1
ATOM 1009 C CA . PHE A 1 125 ? -9.206 -1.290 -2.180 1.00 93.38 125 PHE A CA 1
ATOM 1010 C C . PHE A 1 125 ? -9.086 -0.033 -3.048 1.00 93.38 125 PHE A C 1
ATOM 1012 O O . PHE A 1 125 ? -10.110 0.514 -3.481 1.00 93.38 125 PHE A O 1
ATOM 1019 N N . ALA A 1 126 ? -7.862 0.426 -3.283 1.00 94.31 126 ALA A N 1
ATOM 1020 C CA . ALA A 1 126 ? -7.559 1.517 -4.198 1.00 94.31 126 ALA A CA 1
ATOM 1021 C C . ALA A 1 126 ? -6.269 1.232 -4.971 1.00 94.31 126 ALA A C 1
ATOM 1023 O O . ALA A 1 126 ? -5.388 0.513 -4.495 1.00 94.31 126 ALA A O 1
ATOM 1024 N N . VAL A 1 127 ? -6.191 1.821 -6.162 1.00 94.19 127 VAL A N 1
ATO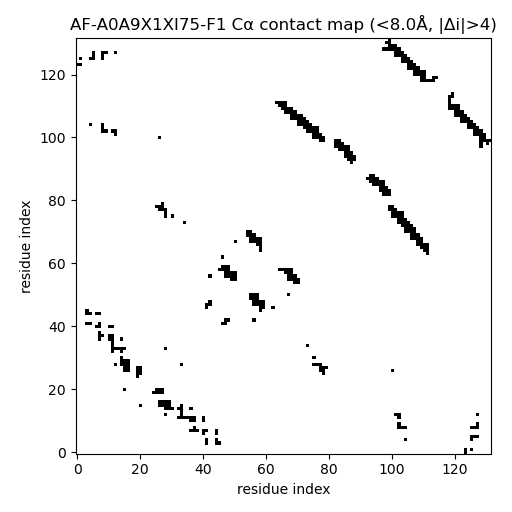M 1025 C CA . VAL A 1 127 ? -5.050 1.744 -7.073 1.00 94.19 127 VAL A CA 1
ATOM 1026 C C . VAL A 1 127 ? -4.761 3.152 -7.559 1.00 94.19 127 VAL A C 1
ATOM 1028 O O . VAL A 1 127 ? -5.681 3.855 -7.982 1.00 94.19 127 VAL A O 1
ATOM 1031 N N . TYR A 1 128 ? -3.496 3.544 -7.496 1.00 94.56 128 TYR A N 1
ATOM 1032 C CA . TYR A 1 128 ? -2.980 4.712 -8.186 1.00 94.56 128 TYR A CA 1
ATOM 1033 C C . TYR A 1 128 ? -2.000 4.236 -9.254 1.00 94.56 128 TYR A C 1
ATOM 1035 O O . TYR A 1 128 ? -1.002 3.595 -8.933 1.00 94.56 128 TYR A O 1
ATOM 1043 N N . GLU A 1 129 ? -2.310 4.520 -10.514 1.00 93.31 129 GLU A N 1
ATOM 1044 C CA . GLU A 1 129 ? -1.565 4.041 -11.676 1.00 93.31 129 GLU A CA 1
ATOM 1045 C C . GLU A 1 129 ? -0.991 5.221 -12.461 1.00 93.31 129 GLU A C 1
ATOM 1047 O O . GLU A 1 129 ? -1.684 6.212 -12.716 1.00 93.31 129 GLU A O 1
ATOM 1052 N N . TYR A 1 130 ? 0.269 5.094 -12.877 1.00 87.44 130 TYR A N 1
ATOM 1053 C CA . TYR A 1 130 ? 0.883 6.010 -13.825 1.00 87.44 130 TYR A CA 1
ATOM 1054 C C . TYR A 1 130 ? 0.277 5.792 -15.207 1.00 87.44 130 TYR A C 1
ATOM 1056 O O . TYR A 1 130 ? 0.496 4.761 -15.844 1.00 87.44 130 TYR A O 1
ATOM 1064 N N . LYS A 1 131 ? -0.460 6.795 -15.685 1.00 77.94 131 LYS A N 1
ATOM 1065 C CA . LYS A 1 131 ? -0.897 6.845 -17.078 1.00 77.94 131 LYS A CA 1
ATOM 1066 C C . LYS A 1 131 ? 0.292 7.262 -17.940 1.00 77.94 131 LYS A C 1
ATOM 1068 O O . LYS A 1 131 ? 0.862 8.326 -17.706 1.00 77.94 131 LYS A O 1
ATOM 1073 N N . LYS A 1 132 ? 0.668 6.398 -18.880 1.00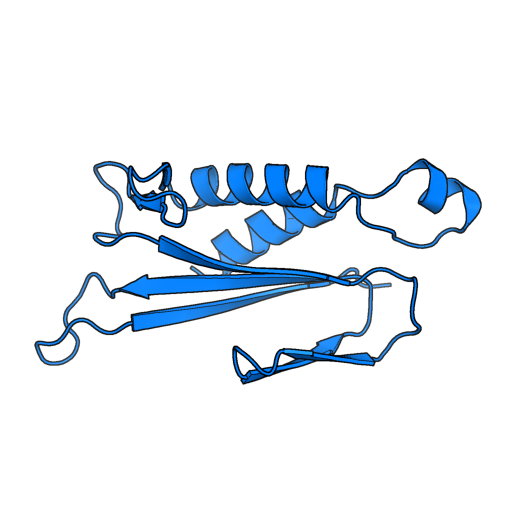 58.22 132 LYS A N 1
ATOM 1074 C CA . LYS A 1 132 ? 1.568 6.747 -19.984 1.00 58.22 132 LYS A CA 1
ATOM 1075 C C . LYS A 1 132 ? 0.790 7.463 -21.081 1.00 58.22 132 LYS A C 1
ATOM 1077 O O . LYS A 1 132 ? -0.414 7.154 -21.236 1.00 58.22 132 LYS A O 1
#

Secondary structure (DSSP, 8-state):
-HHHHHHHHHHHHT-B-HHHHHHHS---B-HHHHHHHHHHHHHHHHTEEE-SSTTEEEEPTT-S--S-EEEEEEEEE-TTS-SSEEEEETTTTEEEEESS-EEEEEEEEE-SS-BTTB--EEEEEEEEE---

Solvent-accessible surface area (backbone atoms only — not comparable to full-atom values): 7396 Å² total; per-residue (Å²): 112,70,66,42,53,38,50,13,30,47,62,12,56,72,32,48,37,62,68,56,26,76,75,66,78,39,58,38,65,34,61,70,60,14,49,54,41,24,55,50,37,38,29,62,62,64,43,37,40,86,34,97,50,97,68,38,28,31,51,39,90,94,48,84,53,79,44,51,37,32,70,79,42,76,49,77,45,42,57,89,55,80,65,70,36,79,49,73,39,82,93,78,70,44,77,45,80,38,73,40,41,30,26,36,40,31,36,37,33,51,44,73,60,59,66,90,87,37,75,44,80,46,74,48,77,46,71,33,64,52,81,129

Mean predicted aligned error: 5.59 Å